Protein AF-A0A937UAC9-F1 (afdb_monomer_lite)

Structure (mmCIF, N/CA/C/O backbone):
data_AF-A0A937UAC9-F1
#
_entry.id   AF-A0A937UAC9-F1
#
loop_
_atom_site.group_PDB
_atom_site.id
_atom_site.type_symbol
_atom_site.label_atom_id
_atom_site.label_alt_id
_atom_site.label_comp_id
_atom_site.label_asym_id
_atom_site.label_entity_id
_atom_site.label_seq_id
_atom_site.pdbx_PDB_ins_code
_atom_site.Cartn_x
_atom_site.Cartn_y
_atom_site.Cartn_z
_atom_site.occupancy
_atom_site.B_iso_or_equiv
_atom_site.auth_seq_id
_atom_site.auth_comp_id
_atom_site.auth_asym_id
_atom_site.auth_atom_id
_atom_site.pdbx_PDB_model_num
ATOM 1 N N . MET A 1 1 ? 13.732 -0.343 5.509 1.00 49.06 1 MET A N 1
ATOM 2 C CA . MET A 1 1 ? 12.668 -0.636 6.504 1.00 49.06 1 MET A CA 1
ATOM 3 C C . MET A 1 1 ? 11.773 -1.645 5.834 1.00 49.06 1 MET A C 1
ATOM 5 O O . MET A 1 1 ? 11.417 -1.431 4.684 1.00 49.06 1 MET A O 1
ATOM 9 N N . ALA A 1 2 ? 11.529 -2.783 6.476 1.00 55.91 2 ALA A N 1
ATOM 10 C CA . ALA A 1 2 ? 10.697 -3.825 5.887 1.00 55.91 2 ALA A CA 1
ATOM 11 C C . ALA A 1 2 ? 9.237 -3.339 5.777 1.00 55.91 2 ALA A C 1
ATOM 13 O O . ALA A 1 2 ? 8.843 -2.480 6.572 1.00 55.91 2 ALA A O 1
ATOM 14 N N . PRO A 1 3 ? 8.442 -3.869 4.831 1.00 67.25 3 PRO A N 1
ATOM 15 C CA . PRO A 1 3 ? 6.990 -3.685 4.859 1.00 67.25 3 PRO A CA 1
ATOM 16 C C . PRO A 1 3 ? 6.426 -4.069 6.235 1.00 67.25 3 PRO A C 1
ATOM 18 O O . PRO A 1 3 ? 6.957 -4.951 6.920 1.00 67.25 3 PRO A O 1
ATOM 21 N N . TYR A 1 4 ? 5.328 -3.439 6.635 1.00 69.94 4 TYR A N 1
ATOM 22 C CA . TYR A 1 4 ? 4.645 -3.814 7.869 1.00 69.94 4 TYR A CA 1
ATOM 23 C C . TYR A 1 4 ? 3.918 -5.145 7.691 1.00 69.94 4 TYR A C 1
ATOM 25 O O . TYR A 1 4 ? 3.409 -5.427 6.609 1.00 69.94 4 TYR A O 1
ATOM 33 N N . ILE A 1 5 ? 3.859 -5.944 8.758 1.00 67.31 5 ILE A N 1
ATOM 34 C CA . ILE A 1 5 ? 3.077 -7.181 8.802 1.00 67.31 5 ILE A CA 1
ATOM 35 C C . ILE A 1 5 ? 1.830 -6.931 9.643 1.00 67.31 5 ILE A C 1
ATOM 37 O O . ILE A 1 5 ? 1.930 -6.624 10.831 1.00 67.31 5 ILE A O 1
ATOM 41 N N . VAL A 1 6 ? 0.661 -7.079 9.028 1.00 64.75 6 VAL A N 1
ATOM 42 C CA . VAL A 1 6 ? -0.642 -6.973 9.700 1.00 64.75 6 VAL A CA 1
ATOM 43 C C . VAL A 1 6 ? -1.183 -8.373 9.936 1.00 64.75 6 VAL A C 1
ATOM 45 O O . VAL A 1 6 ? -1.125 -9.209 9.040 1.00 64.75 6 VAL A O 1
ATOM 48 N N . THR A 1 7 ? -1.703 -8.629 11.136 1.00 64.69 7 THR A N 1
ATOM 49 C CA . THR A 1 7 ? -2.344 -9.902 11.484 1.00 64.69 7 THR A CA 1
ATOM 50 C C . THR A 1 7 ? -3.836 -9.674 11.701 1.00 64.69 7 THR A C 1
ATOM 52 O O . THR A 1 7 ? -4.200 -9.036 12.691 1.00 64.69 7 THR A O 1
ATOM 55 N N . PRO A 1 8 ? -4.697 -10.163 10.795 1.00 61.72 8 PRO A N 1
ATOM 56 C CA . PRO A 1 8 ? -6.117 -10.310 11.050 1.00 61.72 8 PRO A CA 1
ATOM 57 C C . PRO A 1 8 ? -6.426 -11.012 12.372 1.00 61.72 8 PRO A C 1
ATOM 59 O O . PRO A 1 8 ? -5.875 -12.075 12.647 1.00 61.72 8 PRO A O 1
ATOM 62 N N . ASP A 1 9 ? -7.319 -10.440 13.181 1.00 64.56 9 ASP A N 1
ATOM 63 C CA . ASP A 1 9 ? -7.831 -11.133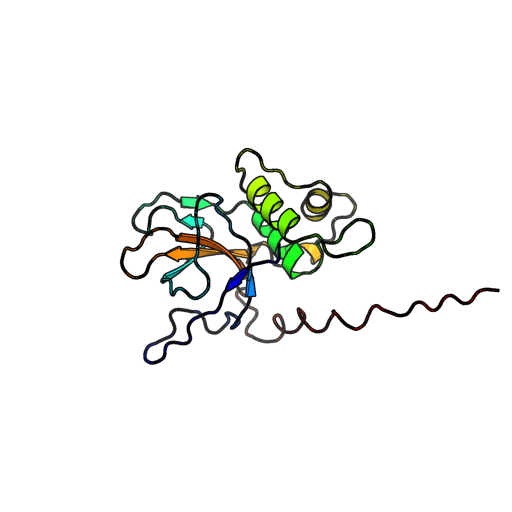 14.362 1.00 64.56 9 ASP A CA 1
ATOM 64 C C . ASP A 1 9 ? -8.793 -12.244 13.925 1.00 64.56 9 ASP A C 1
ATOM 66 O O . ASP A 1 9 ? -9.792 -11.989 13.250 1.00 64.56 9 ASP A O 1
ATOM 70 N N . THR A 1 10 ? -8.510 -13.480 14.326 1.00 56.44 10 THR A N 1
ATOM 71 C CA . THR A 1 10 ? -9.493 -14.563 14.295 1.00 56.44 10 THR A CA 1
ATOM 72 C C . THR A 1 10 ? -10.304 -14.454 15.578 1.00 56.44 10 THR A C 1
ATOM 74 O O . THR A 1 10 ? -9.818 -14.815 16.648 1.00 56.44 10 THR A O 1
ATOM 77 N N . VAL A 1 11 ? -11.513 -13.906 15.496 1.00 53.72 11 VAL A N 1
ATOM 78 C CA . VAL A 1 11 ? -12.364 -13.646 16.669 1.00 53.72 11 VAL A CA 1
ATOM 79 C C . VAL A 1 11 ? -12.507 -14.895 17.546 1.00 53.72 11 VAL A C 1
ATOM 81 O O . VAL A 1 11 ? -12.990 -15.928 17.091 1.00 53.72 11 VAL A O 1
ATOM 84 N N . GLU A 1 12 ? -12.163 -14.784 18.833 1.00 54.88 12 GLU A N 1
ATOM 85 C CA . GLU A 1 12 ? -12.351 -15.869 19.811 1.00 54.88 12 GLU A CA 1
ATOM 86 C C . GLU A 1 12 ? -13.840 -16.135 20.141 1.00 54.88 12 GLU A C 1
ATOM 88 O O . GLU A 1 12 ? -14.153 -17.146 20.767 1.00 54.88 12 GLU A O 1
ATOM 93 N N . SER A 1 13 ? -14.781 -15.254 19.750 1.00 51.31 13 SER A N 1
ATOM 94 C CA . SER A 1 13 ? -16.218 -15.420 20.068 1.00 51.31 13 SER A CA 1
ATOM 95 C C . SER A 1 13 ? -17.223 -14.622 19.200 1.00 51.31 13 SER A C 1
ATOM 97 O O . SER A 1 13 ? -18.281 -14.225 19.687 1.00 51.31 13 SER A O 1
ATOM 99 N N . GLY A 1 14 ? -16.960 -14.410 17.905 1.00 56.22 14 GLY A N 1
ATOM 100 C CA . GLY A 1 14 ? -17.894 -13.729 16.986 1.00 56.22 14 GLY A CA 1
ATOM 101 C C . GLY A 1 14 ? -17.636 -14.043 15.505 1.00 56.22 14 GLY A C 1
ATOM 102 O O . GLY A 1 14 ? -16.638 -14.696 15.202 1.00 56.22 14 GLY A O 1
ATOM 103 N N . PRO A 1 15 ? -18.520 -13.630 14.573 1.00 55.19 15 PRO A N 1
ATOM 104 C CA . PRO A 1 15 ? -18.224 -13.703 13.142 1.00 55.19 15 PRO A CA 1
ATOM 105 C C . PRO A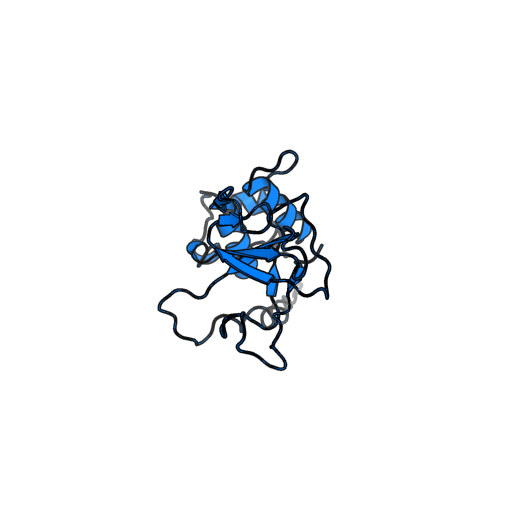 1 15 ? -17.031 -12.797 12.812 1.00 55.19 15 PRO A C 1
ATOM 107 O O . PRO A 1 15 ? -16.957 -11.677 13.309 1.00 55.19 15 PRO A O 1
ATOM 110 N N . SER A 1 16 ? -16.086 -13.299 12.012 1.00 59.16 16 SER A N 1
ATOM 111 C CA . SER A 1 16 ? -14.905 -12.540 11.587 1.00 59.16 16 SER A CA 1
ATOM 112 C C . SER A 1 16 ? -15.315 -11.297 10.804 1.00 59.16 16 SER A C 1
ATOM 114 O O . SER A 1 16 ? -15.945 -11.412 9.756 1.00 59.16 16 SER A O 1
ATOM 116 N N . ASP A 1 17 ? -14.910 -10.118 11.285 1.00 61.56 17 ASP A N 1
ATOM 117 C CA . ASP A 1 17 ? -15.014 -8.856 10.532 1.00 61.56 17 ASP A CA 1
ATOM 118 C C . ASP A 1 17 ? -13.995 -8.794 9.380 1.00 61.56 17 ASP A C 1
ATOM 120 O O . ASP A 1 17 ? -13.983 -7.857 8.580 1.00 61.56 17 ASP A O 1
ATOM 124 N N . ILE A 1 18 ? -13.123 -9.800 9.293 1.00 66.62 18 ILE A N 1
ATOM 125 C CA . ILE A 1 18 ? -12.088 -9.911 8.280 1.00 66.62 18 ILE A CA 1
ATOM 126 C C . ILE A 1 18 ? -12.498 -10.983 7.273 1.00 66.62 18 ILE A C 1
ATOM 128 O O . ILE A 1 18 ? -12.831 -12.096 7.691 1.00 66.62 18 ILE A O 1
ATOM 132 N N . PRO A 1 19 ? -12.472 -10.683 5.961 1.00 73.88 19 PRO A N 1
ATOM 133 C CA . PRO A 1 19 ? -12.865 -11.654 4.953 1.00 73.88 19 PRO A CA 1
ATOM 134 C C . PRO A 1 19 ? -12.001 -12.918 4.984 1.00 73.88 19 PRO A C 1
ATOM 136 O O . PRO A 1 19 ? -10.781 -12.827 5.093 1.00 73.88 19 PRO A O 1
ATOM 139 N N . ASP A 1 20 ? -12.619 -14.081 4.762 1.00 76.12 20 ASP A N 1
ATOM 140 C CA . ASP A 1 20 ? -11.951 -15.397 4.777 1.00 76.12 20 ASP A CA 1
ATOM 141 C C . ASP A 1 20 ? -10.779 -15.525 3.786 1.00 76.12 20 ASP A C 1
ATOM 143 O O . ASP A 1 20 ? -9.930 -16.405 3.917 1.00 76.12 20 ASP A O 1
ATOM 147 N N . TRP A 1 21 ? -10.730 -14.668 2.764 1.00 78.88 21 TRP A N 1
ATOM 148 C CA . TRP A 1 21 ? -9.647 -14.645 1.782 1.00 78.88 21 TRP A CA 1
ATOM 149 C C . TRP A 1 21 ? -8.395 -13.914 2.273 1.00 78.88 21 TRP A C 1
ATOM 151 O O . TRP A 1 21 ? -7.337 -14.047 1.652 1.00 78.88 21 TRP A O 1
ATOM 161 N N . MET A 1 22 ? -8.502 -13.108 3.332 1.00 80.69 22 MET A N 1
ATOM 162 C CA . MET A 1 22 ? -7.389 -12.300 3.807 1.00 80.69 22 MET A CA 1
ATOM 163 C C . MET A 1 22 ? -6.349 -13.214 4.462 1.00 80.69 22 MET A C 1
ATOM 165 O O . MET A 1 22 ? -6.689 -14.012 5.338 1.00 80.69 22 MET A O 1
ATOM 169 N N . PRO A 1 23 ? -5.073 -13.134 4.056 1.00 78.81 23 PRO A N 1
ATOM 170 C CA . PRO A 1 23 ? -4.045 -13.964 4.659 1.00 78.81 23 PRO A CA 1
ATOM 171 C C . PRO A 1 23 ? -3.852 -13.600 6.133 1.00 78.81 23 PRO A C 1
ATOM 173 O O . PRO A 1 23 ? -3.977 -12.440 6.521 1.00 78.81 23 PRO A O 1
ATOM 176 N N . ALA A 1 24 ? -3.445 -14.583 6.940 1.00 76.12 24 ALA A N 1
ATOM 177 C CA . ALA A 1 24 ? -3.131 -14.374 8.355 1.00 76.12 24 ALA A CA 1
ATOM 178 C C . ALA A 1 24 ? -2.025 -13.328 8.577 1.00 76.12 24 ALA A C 1
ATOM 180 O O . ALA A 1 24 ? -1.944 -12.741 9.649 1.00 76.12 24 ALA A O 1
ATOM 181 N N . GLN A 1 25 ? -1.163 -13.116 7.579 1.00 81.06 25 GLN A N 1
ATOM 182 C CA . GLN A 1 25 ? -0.143 -12.075 7.554 1.00 81.06 25 GLN A CA 1
ATOM 183 C C . GLN A 1 25 ? 0.066 -11.586 6.122 1.00 81.06 25 GLN A C 1
ATOM 185 O O . GLN A 1 25 ? 0.084 -12.390 5.191 1.00 81.06 25 GLN A O 1
ATOM 190 N N . PHE A 1 26 ? 0.272 -10.284 5.945 1.00 85.25 26 PHE A N 1
ATOM 191 C CA . PHE A 1 26 ? 0.657 -9.706 4.658 1.00 85.25 26 PHE A CA 1
ATOM 192 C C . PHE A 1 26 ? 1.555 -8.488 4.842 1.00 85.25 26 PHE A C 1
ATOM 194 O O . PHE A 1 26 ? 1.478 -7.787 5.850 1.00 85.25 26 PHE A O 1
ATOM 201 N N . SER A 1 27 ? 2.397 -8.257 3.837 1.00 89.31 27 SER A N 1
ATOM 202 C CA . SER A 1 27 ? 3.273 -7.097 3.730 1.00 89.31 27 SER A CA 1
ATOM 203 C C . SER A 1 27 ? 2.502 -5.885 3.217 1.00 89.31 27 SER A C 1
ATOM 205 O O . SER A 1 27 ? 1.818 -5.966 2.196 1.00 89.31 27 SER A O 1
ATOM 207 N N . THR A 1 28 ? 2.628 -4.752 3.900 1.00 93.69 28 THR A N 1
ATOM 208 C CA . THR A 1 28 ? 1.939 -3.511 3.535 1.00 93.69 28 THR A CA 1
ATOM 209 C C . THR A 1 28 ? 2.811 -2.269 3.723 1.00 93.69 28 THR A C 1
ATOM 211 O O . THR A 1 28 ? 3.866 -2.311 4.363 1.00 93.69 28 THR A O 1
ATOM 214 N N . PHE A 1 29 ? 2.341 -1.155 3.169 1.00 95.00 29 PHE A N 1
ATOM 215 C CA . PHE A 1 29 ? 2.902 0.180 3.322 1.00 95.00 29 PHE A CA 1
ATOM 216 C C . PHE A 1 29 ? 1.826 1.133 3.823 1.00 95.00 29 PHE A C 1
ATOM 218 O O . PHE A 1 29 ? 0.649 1.000 3.477 1.00 95.00 29 PHE A O 1
ATOM 225 N N . CYS A 1 30 ? 2.250 2.106 4.621 1.00 94.94 30 CYS A N 1
ATOM 226 C CA . CYS A 1 30 ? 1.388 3.185 5.072 1.00 94.94 30 CYS A CA 1
ATOM 227 C C . CYS A 1 30 ? 1.055 4.106 3.901 1.00 94.94 30 CYS A C 1
ATOM 229 O O . CYS A 1 30 ? 1.951 4.511 3.158 1.00 94.94 30 CYS A O 1
ATOM 231 N N . VAL A 1 31 ? -0.209 4.478 3.763 1.00 94.81 31 VAL A N 1
ATOM 232 C CA . VAL A 1 31 ? -0.631 5.463 2.766 1.00 94.81 31 VAL A CA 1
ATOM 233 C C . VAL A 1 31 ? -0.440 6.872 3.312 1.00 94.81 31 VAL A C 1
ATOM 235 O O . VAL A 1 31 ? 0.034 7.740 2.587 1.00 94.81 31 VAL A O 1
ATOM 238 N N . GLU A 1 32 ? -0.704 7.084 4.601 1.00 92.12 32 GLU A N 1
ATOM 239 C CA . GLU A 1 32 ? -0.626 8.396 5.237 1.00 92.12 32 GLU A CA 1
ATOM 240 C C . GLU A 1 32 ? 0.665 8.556 6.047 1.00 92.12 32 GLU A C 1
ATOM 242 O O . GLU A 1 32 ? 1.147 7.625 6.698 1.00 92.12 32 GLU A O 1
ATOM 247 N N . ILE A 1 33 ? 1.236 9.762 6.020 1.00 89.75 33 ILE A N 1
ATOM 248 C CA . ILE A 1 33 ? 2.523 10.059 6.665 1.00 89.75 33 ILE A CA 1
ATOM 249 C C . ILE A 1 33 ? 2.406 10.423 8.151 1.00 89.75 33 ILE A C 1
ATOM 251 O O . ILE A 1 33 ? 3.290 10.098 8.938 1.00 89.75 33 ILE A O 1
ATOM 255 N N . THR A 1 34 ? 1.349 11.136 8.542 1.00 88.81 34 THR A N 1
ATOM 256 C CA . THR A 1 34 ? 1.176 11.637 9.919 1.00 88.81 34 THR A CA 1
ATOM 257 C C . THR A 1 34 ? 0.420 10.671 10.819 1.00 88.81 34 THR A C 1
ATOM 259 O O . THR A 1 34 ? 0.383 10.864 12.034 1.00 88.81 34 THR A O 1
ATOM 262 N N . GLN A 1 35 ? -0.191 9.655 10.222 1.00 89.06 35 GLN A N 1
ATOM 263 C CA . GLN A 1 35 ? -0.963 8.643 10.913 1.00 89.06 35 GLN A CA 1
ATOM 264 C C . GLN A 1 35 ? -0.057 7.497 11.361 1.00 89.06 35 GLN A C 1
ATOM 266 O O . GLN A 1 35 ? 0.949 7.177 10.725 1.00 89.06 35 GLN A O 1
ATOM 271 N N . HIS A 1 36 ? -0.371 6.906 12.506 1.00 87.56 36 HIS A N 1
ATOM 272 C CA . HIS A 1 36 ? 0.454 5.882 13.128 1.00 87.56 36 HIS A CA 1
ATOM 273 C C . HIS A 1 36 ? -0.410 4.734 13.641 1.00 87.56 36 HIS A C 1
ATOM 275 O O . HIS A 1 36 ? -1.400 4.923 14.353 1.00 87.56 36 HIS A O 1
ATOM 281 N N . PHE A 1 37 ? 0.038 3.518 13.341 1.00 88.00 37 PHE A N 1
ATOM 282 C CA . PHE A 1 37 ? -0.466 2.312 13.976 1.00 88.00 37 PHE A CA 1
ATOM 283 C C . PHE A 1 37 ? 0.598 1.751 14.921 1.00 88.00 37 PHE A C 1
ATOM 285 O O . PHE A 1 37 ? 1.799 1.915 14.705 1.00 88.00 37 PHE A O 1
ATOM 292 N N . ASN A 1 38 ? 0.143 1.063 15.959 1.00 87.62 38 ASN A N 1
ATOM 293 C CA . ASN A 1 38 ? 0.985 0.398 16.936 1.00 87.62 38 ASN A CA 1
ATOM 294 C C . ASN A 1 38 ? 0.869 -1.115 16.720 1.00 87.62 38 ASN A C 1
ATOM 296 O O . ASN A 1 38 ? -0.202 -1.680 16.969 1.00 87.62 38 ASN A O 1
ATOM 300 N N . PRO A 1 39 ? 1.940 -1.796 16.272 1.00 82.56 39 PRO A N 1
ATOM 301 C CA . PRO A 1 39 ? 1.939 -3.247 16.126 1.00 82.56 39 PRO A CA 1
ATOM 302 C C . PRO A 1 39 ? 1.455 -3.961 17.398 1.00 82.56 39 PRO A C 1
ATOM 304 O O . PRO A 1 39 ? 1.809 -3.574 18.510 1.00 82.56 39 PRO A O 1
ATOM 307 N N . GLY A 1 40 ? 0.633 -5.000 17.232 1.00 81.38 40 GLY A N 1
ATOM 308 C CA . GLY A 1 40 ? 0.030 -5.749 18.344 1.00 81.38 40 GLY A CA 1
ATOM 309 C C . GLY A 1 40 ? -1.216 -5.105 18.968 1.00 81.38 40 GLY A C 1
ATOM 310 O O . GLY A 1 40 ? -1.828 -5.708 19.847 1.00 81.38 40 GLY A O 1
ATOM 311 N N . THR A 1 41 ? -1.624 -3.917 18.514 1.00 85.88 41 THR A N 1
ATOM 312 C CA . THR A 1 41 ? -2.886 -3.280 18.927 1.00 85.88 41 THR A CA 1
ATOM 313 C C . THR A 1 41 ? -4.030 -3.739 18.022 1.00 85.88 41 THR A C 1
ATOM 315 O O . THR A 1 41 ? -3.838 -3.912 16.819 1.00 85.88 41 THR A O 1
ATOM 318 N N . LYS A 1 42 ? -5.224 -3.941 18.593 1.00 85.56 42 LYS A N 1
ATOM 319 C CA . LYS A 1 42 ? -6.432 -4.291 17.832 1.00 85.56 42 LYS A CA 1
ATOM 320 C C . LYS A 1 42 ? -7.114 -3.031 17.293 1.00 85.56 42 LYS A C 1
ATOM 322 O O . LYS A 1 42 ? -7.266 -2.053 18.024 1.00 85.56 42 LYS A O 1
ATOM 327 N N . TYR A 1 43 ? -7.575 -3.098 16.048 1.00 86.12 43 TYR A N 1
ATOM 328 C CA . TYR A 1 43 ? -8.230 -2.002 15.334 1.00 86.12 43 TYR A CA 1
ATOM 329 C C . TYR A 1 43 ? -9.552 -2.468 14.728 1.00 86.12 43 TYR A C 1
ATOM 331 O O . TYR A 1 43 ? -9.724 -3.650 14.432 1.00 86.12 43 TYR A O 1
ATOM 339 N N . LYS A 1 44 ? -10.471 -1.528 14.508 1.00 85.19 44 LYS A N 1
ATOM 340 C CA . LYS A 1 44 ? -11.541 -1.689 13.516 1.00 85.19 44 LYS A CA 1
ATOM 341 C C . LYS A 1 44 ? -10.943 -1.444 12.136 1.00 85.19 44 LYS A C 1
ATOM 343 O O . LYS A 1 44 ? -10.018 -0.639 12.024 1.00 85.19 44 LYS A O 1
ATOM 348 N N . ALA A 1 45 ? -11.485 -2.082 11.102 1.00 86.50 45 ALA A N 1
ATOM 349 C CA . ALA A 1 45 ? -10.995 -1.873 9.748 1.00 86.50 45 ALA A CA 1
ATOM 350 C C . ALA A 1 45 ? -12.090 -1.926 8.678 1.00 86.50 45 ALA A C 1
ATOM 352 O O . ALA A 1 45 ? -13.086 -2.632 8.830 1.00 86.50 45 ALA A O 1
ATOM 353 N N . THR A 1 46 ? -11.890 -1.201 7.577 1.00 86.75 46 THR A N 1
ATOM 354 C CA . THR A 1 46 ? -12.612 -1.426 6.315 1.00 86.75 46 THR A CA 1
ATOM 355 C C . THR A 1 46 ? -11.649 -1.455 5.146 1.00 86.75 46 THR A C 1
ATOM 357 O O . THR A 1 46 ? -10.550 -0.907 5.205 1.00 86.75 46 THR A O 1
ATOM 360 N N . ILE A 1 47 ? -12.107 -2.058 4.051 1.00 88.94 47 ILE A N 1
ATOM 361 C CA . ILE A 1 47 ? -11.400 -2.077 2.776 1.00 88.94 47 ILE A CA 1
ATOM 362 C C . ILE A 1 47 ? -12.175 -1.217 1.776 1.00 88.94 47 ILE A C 1
ATOM 364 O O . ILE A 1 47 ? -13.356 -1.468 1.528 1.00 88.94 47 ILE A O 1
ATOM 368 N N . ASN A 1 48 ? -11.529 -0.195 1.216 1.00 89.56 48 ASN A N 1
ATOM 369 C CA . ASN A 1 48 ? -12.142 0.765 0.294 1.00 89.56 48 ASN A CA 1
ATOM 370 C C . ASN A 1 48 ? -11.172 1.182 -0.821 1.00 89.56 48 ASN A C 1
ATOM 372 O O . ASN A 1 48 ? -9.972 0.941 -0.739 1.00 89.56 48 ASN A O 1
ATOM 376 N N . ASP A 1 49 ? -11.693 1.824 -1.868 1.00 91.81 49 ASP A N 1
ATOM 377 C CA . ASP A 1 49 ? -10.864 2.517 -2.867 1.00 91.81 49 ASP A CA 1
ATOM 378 C C . ASP A 1 49 ? -10.328 3.867 -2.361 1.00 91.81 49 ASP A C 1
ATOM 380 O O . ASP A 1 49 ? -9.355 4.388 -2.904 1.00 91.81 49 ASP A O 1
ATOM 384 N N . ASP A 1 50 ? -10.934 4.395 -1.297 1.00 91.62 50 ASP A N 1
ATOM 385 C CA . ASP A 1 50 ? -10.609 5.697 -0.732 1.00 91.62 50 ASP A CA 1
ATOM 386 C C . ASP A 1 50 ? -9.935 5.571 0.639 1.00 91.62 50 ASP A C 1
ATOM 388 O O . ASP A 1 50 ? -10.294 4.726 1.471 1.00 91.62 50 ASP A O 1
ATOM 392 N N . ILE A 1 51 ? -8.985 6.472 0.865 1.00 91.38 51 ILE A N 1
ATOM 393 C CA . ILE A 1 51 ? -8.383 6.797 2.155 1.00 91.38 51 ILE A CA 1
ATOM 394 C C . ILE A 1 51 ? -9.436 7.564 2.955 1.00 91.38 51 ILE A C 1
ATOM 396 O O . ILE A 1 51 ? -9.987 8.559 2.470 1.00 91.38 51 ILE A O 1
ATOM 400 N N . ARG A 1 52 ? -9.752 7.090 4.159 1.00 87.56 52 ARG A N 1
ATOM 401 C CA . ARG A 1 52 ? -10.781 7.681 5.021 1.00 87.56 52 ARG A CA 1
ATOM 402 C C . ARG A 1 52 ? -10.148 8.399 6.195 1.00 87.56 52 ARG A C 1
ATOM 404 O O . ARG A 1 52 ? -9.618 7.754 7.090 1.00 87.56 52 ARG A O 1
ATOM 411 N N . TYR A 1 53 ? -10.334 9.711 6.237 1.00 78.88 53 TYR A N 1
ATOM 412 C CA . TYR A 1 53 ? -9.844 10.540 7.327 1.00 78.88 53 TYR A CA 1
ATOM 413 C C . TYR A 1 53 ? -10.821 10.570 8.512 1.00 78.88 53 TYR A C 1
ATOM 415 O O . TYR A 1 53 ? -12.036 10.411 8.356 1.00 78.88 53 TYR A O 1
ATOM 423 N N . LEU A 1 54 ? -10.300 10.847 9.710 1.00 62.97 54 LEU A N 1
ATOM 424 C CA . LEU A 1 54 ? -11.084 11.258 10.890 1.00 62.97 54 LEU A CA 1
ATOM 425 C C . LEU A 1 54 ? -12.208 10.284 11.310 1.00 62.97 54 LEU A C 1
ATOM 427 O O . LEU A 1 54 ? -13.332 10.694 11.605 1.00 62.97 54 LEU A O 1
ATOM 431 N N . GLY A 1 55 ? -11.911 8.988 11.393 1.00 53.94 55 GLY A N 1
ATOM 432 C CA . GLY A 1 55 ? -12.745 8.067 12.172 1.00 53.94 55 GLY A CA 1
ATOM 433 C C . GLY A 1 55 ? -14.043 7.603 11.515 1.00 53.94 55 GLY A C 1
ATOM 434 O O . GLY A 1 55 ? -14.978 7.197 12.206 1.00 53.94 55 GLY A O 1
ATOM 435 N N . GLY A 1 56 ? -14.127 7.668 10.184 1.00 51.44 56 GLY A N 1
ATOM 436 C CA . GLY A 1 56 ? -15.200 7.037 9.406 1.00 51.44 56 GLY A CA 1
ATOM 437 C C . GLY A 1 56 ? -16.581 7.698 9.506 1.00 51.44 56 GLY A C 1
ATOM 438 O O . GLY A 1 56 ? -17.529 7.181 8.916 1.00 51.44 56 GLY A O 1
ATOM 439 N N . THR A 1 57 ? -16.714 8.821 10.220 1.00 53.81 57 THR A N 1
ATOM 440 C CA . THR A 1 57 ? -17.966 9.598 10.331 1.00 53.81 57 THR A CA 1
ATOM 441 C C . THR A 1 57 ? -18.016 10.800 9.389 1.00 53.81 57 THR A C 1
ATOM 443 O O . THR A 1 57 ? -19.108 11.269 9.068 1.00 53.81 57 THR A O 1
ATOM 446 N N . ASN A 1 58 ? -16.862 11.266 8.905 1.00 54.88 58 ASN A N 1
ATOM 447 C CA . ASN A 1 58 ? -16.768 12.337 7.920 1.00 54.88 58 ASN A CA 1
ATOM 448 C C . ASN A 1 58 ? -16.727 11.775 6.493 1.00 54.88 58 ASN A C 1
ATOM 450 O O . ASN A 1 58 ? -16.179 10.707 6.234 1.00 54.88 58 ASN A O 1
ATOM 454 N N . THR A 1 59 ? -17.308 12.521 5.553 1.00 60.31 59 THR A N 1
ATOM 455 C CA . THR A 1 59 ? -17.272 12.222 4.110 1.00 60.31 59 THR A CA 1
ATOM 456 C C . THR A 1 59 ? -15.939 12.582 3.455 1.00 60.31 59 THR A C 1
ATOM 458 O O . THR A 1 59 ? -15.765 12.334 2.262 1.00 60.31 59 THR A O 1
ATOM 461 N N . ASP A 1 60 ? -15.019 13.182 4.216 1.00 72.25 60 ASP A N 1
ATOM 462 C CA . ASP A 1 60 ? -13.697 13.567 3.738 1.00 72.25 60 ASP A CA 1
ATOM 463 C C . ASP A 1 60 ? -12.898 12.306 3.424 1.00 72.25 60 ASP A C 1
ATOM 465 O O . ASP A 1 60 ? -12.436 11.566 4.294 1.00 72.25 60 ASP A O 1
ATOM 469 N N . THR A 1 61 ? -12.800 12.054 2.130 1.00 82.25 61 THR A N 1
ATOM 470 C CA . THR A 1 61 ? -12.151 10.894 1.550 1.00 82.25 61 THR A CA 1
ATOM 471 C C . THR A 1 61 ? -11.204 11.372 0.470 1.00 82.2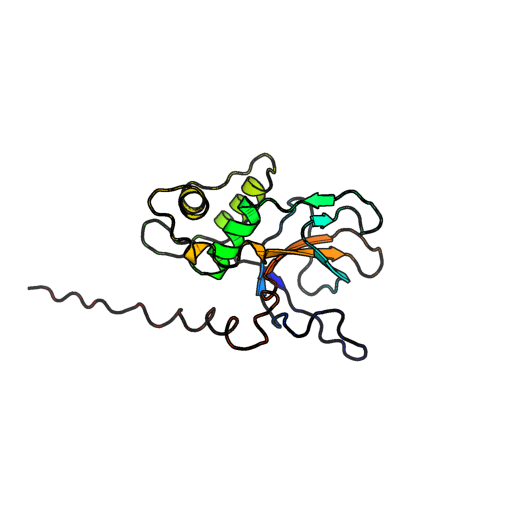5 61 THR A C 1
ATOM 473 O O . THR A 1 61 ? -11.476 12.351 -0.229 1.00 82.25 61 THR A O 1
ATOM 476 N N . GLU A 1 62 ? -10.077 10.689 0.340 1.00 89.88 62 GLU A N 1
ATOM 477 C CA . GLU A 1 62 ? -9.169 10.886 -0.780 1.00 89.88 62 GLU A CA 1
ATOM 478 C C . GLU A 1 62 ? -9.031 9.582 -1.545 1.00 89.88 62 GLU A C 1
ATOM 480 O O . GLU A 1 62 ? -8.706 8.541 -0.978 1.00 89.88 62 GLU A O 1
ATOM 485 N N . ALA A 1 63 ? -9.258 9.647 -2.854 1.00 93.19 63 ALA A N 1
ATOM 486 C CA . ALA A 1 63 ? -9.077 8.494 -3.715 1.00 93.19 63 ALA A CA 1
ATOM 487 C C . ALA A 1 63 ? -7.617 8.022 -3.682 1.00 93.19 63 ALA A C 1
ATOM 489 O O . ALA A 1 63 ? -6.676 8.817 -3.823 1.00 93.19 63 ALA A O 1
ATOM 490 N N . LEU A 1 64 ? -7.422 6.708 -3.556 1.00 94.88 64 LEU A N 1
ATOM 491 C CA . LEU A 1 64 ? -6.101 6.114 -3.696 1.00 94.88 64 LEU A CA 1
ATOM 492 C C . LEU A 1 64 ? -5.597 6.323 -5.129 1.00 94.88 64 LEU A C 1
ATOM 494 O O . LEU A 1 64 ? -6.244 5.916 -6.099 1.00 94.88 64 LEU A O 1
ATOM 498 N N . LYS A 1 65 ? -4.428 6.950 -5.282 1.00 95.19 65 LYS A N 1
ATOM 499 C CA . LYS A 1 65 ? -3.910 7.282 -6.615 1.00 95.19 65 LYS A CA 1
ATOM 500 C C . LYS A 1 65 ? -3.480 6.029 -7.372 1.00 95.19 65 LYS A C 1
ATOM 502 O O . LYS A 1 65 ? -2.855 5.131 -6.816 1.00 95.19 65 LYS A O 1
ATOM 507 N N . GLU A 1 66 ? -3.749 6.001 -8.676 1.00 95.81 66 GLU A N 1
ATOM 508 C CA . GLU A 1 66 ? -3.387 4.885 -9.563 1.00 95.81 66 GLU A CA 1
ATOM 509 C C . GLU A 1 66 ? -1.899 4.514 -9.472 1.00 95.81 66 GLU A C 1
ATOM 511 O O . GLU A 1 66 ? -1.553 3.336 -9.416 1.00 95.81 66 GLU A O 1
ATOM 516 N N . SER A 1 67 ? -1.013 5.508 -9.396 1.00 95.75 67 SER A N 1
ATOM 517 C CA . SER A 1 67 ? 0.425 5.295 -9.214 1.00 95.75 67 SER A CA 1
ATOM 518 C C . SER A 1 67 ? 0.740 4.508 -7.940 1.00 95.75 67 SER A C 1
ATOM 520 O O . SER A 1 67 ? 1.564 3.601 -7.981 1.00 95.75 67 SER A O 1
ATOM 522 N N . VAL A 1 68 ? 0.050 4.779 -6.828 1.00 96.88 68 VAL A N 1
ATOM 523 C CA . VAL A 1 68 ? 0.215 4.024 -5.574 1.00 96.88 68 VAL A CA 1
ATOM 524 C C . VAL A 1 68 ? -0.228 2.574 -5.750 1.00 96.88 68 VAL A C 1
ATOM 526 O O . VAL A 1 68 ? 0.484 1.655 -5.340 1.00 96.88 68 VAL A O 1
ATOM 529 N N . LYS A 1 69 ? -1.368 2.361 -6.416 1.00 96.75 69 LYS A N 1
ATOM 530 C CA . LYS A 1 69 ? -1.891 1.020 -6.714 1.00 96.75 69 LYS A CA 1
ATOM 531 C C . LYS A 1 69 ? -0.886 0.198 -7.526 1.00 96.75 69 LYS A C 1
ATOM 533 O O . LYS A 1 69 ? -0.608 -0.950 -7.187 1.00 96.75 69 LYS A O 1
ATOM 538 N N . LYS A 1 70 ? -0.288 0.808 -8.553 1.00 95.88 70 LYS A N 1
ATOM 539 C CA . LYS A 1 70 ? 0.739 0.182 -9.401 1.00 95.88 70 LYS A CA 1
ATOM 540 C C . LYS A 1 70 ? 2.015 -0.161 -8.636 1.00 95.88 70 LYS A C 1
ATOM 542 O O . LYS A 1 70 ? 2.517 -1.266 -8.797 1.00 95.88 70 LYS A O 1
ATOM 547 N N . ILE A 1 71 ? 2.502 0.736 -7.772 1.00 96.06 71 ILE A N 1
ATOM 548 C CA . ILE A 1 71 ? 3.689 0.476 -6.933 1.00 96.06 71 ILE A CA 1
ATOM 549 C C . ILE A 1 71 ? 3.470 -0.761 -6.068 1.00 96.06 71 ILE A C 1
ATOM 551 O O . ILE A 1 71 ? 4.335 -1.629 -5.994 1.00 96.06 71 ILE A O 1
ATOM 555 N N . TYR A 1 72 ? 2.313 -0.852 -5.414 1.00 96.19 72 TYR A N 1
ATOM 556 C CA . TYR A 1 72 ? 2.036 -1.970 -4.522 1.00 96.19 72 TYR A CA 1
ATOM 557 C C . TYR A 1 72 ? 1.819 -3.288 -5.269 1.00 96.19 72 TYR A C 1
ATOM 559 O O . TYR A 1 72 ? 2.294 -4.322 -4.809 1.00 96.19 72 TYR A O 1
ATOM 567 N N . ALA A 1 73 ? 1.178 -3.261 -6.441 1.00 95.19 73 ALA A N 1
ATOM 568 C CA . ALA A 1 73 ? 1.088 -4.439 -7.301 1.00 95.19 73 ALA A CA 1
ATOM 569 C C . ALA A 1 73 ? 2.478 -4.919 -7.749 1.00 95.19 73 ALA A C 1
ATOM 571 O O . ALA A 1 73 ? 2.806 -6.084 -7.543 1.00 95.19 73 ALA A O 1
ATOM 572 N N . ALA A 1 74 ? 3.332 -4.011 -8.235 1.00 94.38 74 ALA A N 1
ATOM 573 C CA . ALA A 1 74 ? 4.718 -4.325 -8.592 1.00 94.38 74 ALA A CA 1
ATOM 574 C C . ALA A 1 74 ? 5.517 -4.900 -7.424 1.00 94.38 74 ALA A C 1
ATOM 576 O O . ALA A 1 74 ? 6.288 -5.845 -7.594 1.00 94.38 74 ALA A O 1
ATOM 577 N N . TYR A 1 75 ? 5.304 -4.367 -6.223 1.00 94.56 75 TYR A N 1
ATOM 578 C CA . TYR A 1 75 ? 5.911 -4.900 -5.014 1.00 94.56 75 TYR A CA 1
ATOM 579 C C . TYR A 1 75 ? 5.480 -6.352 -4.750 1.00 94.56 75 TYR A C 1
ATOM 581 O O . TYR A 1 75 ? 6.329 -7.217 -4.545 1.00 94.56 75 TYR A O 1
ATOM 589 N N . LEU A 1 76 ? 4.174 -6.638 -4.786 1.00 92.50 76 LEU A N 1
ATOM 590 C CA . LEU A 1 76 ? 3.642 -7.983 -4.540 1.00 92.50 76 LEU A CA 1
ATOM 591 C C . LEU A 1 76 ? 4.038 -8.992 -5.627 1.00 92.50 76 LEU A C 1
ATOM 593 O O . LEU A 1 76 ? 4.230 -10.169 -5.321 1.00 92.50 76 LEU A O 1
ATOM 597 N N . ASN A 1 77 ? 4.208 -8.529 -6.864 1.00 91.50 77 ASN A N 1
ATOM 598 C CA . ASN A 1 77 ? 4.651 -9.346 -7.993 1.00 91.50 77 ASN A CA 1
ATOM 599 C C . ASN A 1 77 ? 6.174 -9.583 -7.999 1.00 91.50 77 ASN A C 1
ATOM 601 O O . ASN A 1 77 ? 6.666 -10.373 -8.803 1.00 91.50 77 ASN A O 1
ATOM 605 N N . GLY A 1 78 ? 6.930 -8.938 -7.099 1.00 91.19 78 GLY A N 1
ATOM 606 C CA . GLY A 1 78 ? 8.392 -9.037 -7.048 1.00 91.19 78 GLY A CA 1
ATOM 607 C C . GLY A 1 78 ? 9.096 -8.323 -8.205 1.00 91.19 78 GLY A C 1
ATOM 608 O O . GLY A 1 78 ? 10.232 -8.660 -8.526 1.00 91.19 78 GLY A O 1
ATOM 609 N N . ALA A 1 79 ? 8.425 -7.359 -8.839 1.00 91.62 79 ALA A N 1
ATOM 610 C CA . ALA A 1 79 ? 8.952 -6.596 -9.969 1.00 91.62 79 ALA A CA 1
ATOM 611 C C . ALA A 1 79 ? 9.836 -5.414 -9.534 1.00 91.62 79 ALA A C 1
ATOM 613 O O . ALA A 1 79 ? 10.616 -4.895 -10.327 1.00 91.62 79 ALA A O 1
ATOM 614 N N . LEU A 1 80 ? 9.736 -4.982 -8.270 1.00 91.56 80 LEU A N 1
ATOM 615 C CA . LEU A 1 80 ? 10.547 -3.891 -7.721 1.00 91.56 80 LEU A CA 1
ATOM 616 C C . LEU A 1 80 ? 11.979 -4.352 -7.416 1.00 91.56 80 LEU A C 1
ATOM 618 O O . LEU A 1 80 ? 12.325 -4.607 -6.261 1.00 91.56 80 LEU A O 1
ATOM 622 N N . VAL A 1 81 ? 12.804 -4.413 -8.460 1.00 88.75 81 VAL A N 1
ATOM 623 C CA . VAL A 1 81 ? 14.238 -4.719 -8.384 1.00 88.75 81 VAL A CA 1
ATOM 624 C C . VAL A 1 81 ? 15.088 -3.540 -8.856 1.00 88.75 81 VAL A C 1
ATOM 626 O O . VAL A 1 81 ? 14.645 -2.707 -9.647 1.00 88.75 81 VAL A O 1
ATOM 629 N N . ASP A 1 82 ? 16.313 -3.443 -8.354 1.00 84.06 82 ASP A N 1
ATOM 630 C CA . ASP A 1 82 ? 17.282 -2.440 -8.774 1.00 84.06 82 ASP A CA 1
ATOM 631 C C . ASP A 1 82 ? 17.970 -2.812 -10.106 1.00 84.06 82 ASP A C 1
ATOM 633 O O . ASP A 1 82 ? 17.726 -3.860 -10.708 1.00 84.06 82 ASP A O 1
ATOM 637 N N . GLY A 1 83 ? 18.875 -1.948 -10.578 1.00 78.38 83 GLY A N 1
ATOM 638 C CA . GLY A 1 83 ? 19.587 -2.143 -11.847 1.00 78.38 83 GLY A CA 1
ATOM 639 C C . GLY A 1 83 ? 20.510 -3.370 -11.907 1.00 78.38 83 GLY A C 1
ATOM 640 O O . GLY A 1 83 ? 21.032 -3.671 -12.983 1.00 78.38 83 GLY A O 1
ATOM 641 N N . VAL A 1 84 ? 20.734 -4.073 -10.792 1.00 83.50 84 VAL A N 1
ATOM 642 C CA . VAL A 1 84 ? 21.483 -5.341 -10.743 1.00 83.50 84 VAL A CA 1
ATOM 643 C C . VAL A 1 84 ? 20.590 -6.549 -10.431 1.00 83.50 84 VAL A C 1
ATOM 645 O O . VAL A 1 84 ? 21.068 -7.685 -10.492 1.00 83.50 84 VAL A O 1
ATOM 648 N N . GLY A 1 85 ? 19.293 -6.323 -10.206 1.00 83.94 85 GLY A N 1
ATOM 649 C CA . GLY A 1 85 ? 18.281 -7.349 -9.972 1.00 83.94 85 GLY A CA 1
ATOM 650 C C . GLY A 1 85 ? 18.072 -7.713 -8.501 1.00 83.94 85 GLY A C 1
ATOM 651 O O . GLY A 1 85 ? 17.470 -8.757 -8.242 1.00 83.94 85 GLY A O 1
ATOM 652 N N . ASP A 1 86 ? 18.572 -6.904 -7.565 1.00 88.12 86 ASP A N 1
ATOM 653 C CA . ASP A 1 86 ? 18.303 -7.057 -6.133 1.00 88.12 86 ASP A CA 1
ATOM 654 C C . ASP A 1 86 ? 16.995 -6.343 -5.752 1.00 88.12 86 ASP A C 1
ATOM 656 O O . ASP A 1 86 ? 16.628 -5.336 -6.353 1.00 88.12 86 ASP A O 1
ATOM 660 N N . ASP A 1 87 ? 16.280 -6.848 -4.744 1.00 88.88 87 ASP A N 1
ATOM 661 C CA . ASP A 1 87 ? 15.017 -6.248 -4.295 1.00 88.88 87 ASP A CA 1
ATOM 662 C C . ASP A 1 87 ? 15.221 -4.801 -3.811 1.00 88.88 87 ASP A C 1
ATOM 664 O O . ASP A 1 87 ? 16.115 -4.509 -3.006 1.00 88.88 87 ASP A O 1
ATOM 668 N N . ILE A 1 88 ? 14.341 -3.891 -4.237 1.00 89.56 88 ILE A N 1
ATOM 669 C CA . ILE A 1 88 ? 14.352 -2.500 -3.769 1.00 89.56 88 ILE A CA 1
ATOM 670 C C . ILE A 1 88 ? 14.039 -2.449 -2.262 1.00 89.56 88 ILE A C 1
ATOM 672 O O . ILE A 1 88 ? 13.079 -3.056 -1.783 1.00 89.56 88 ILE A O 1
ATOM 676 N N . ASP A 1 89 ? 14.813 -1.662 -1.496 1.00 90.88 89 ASP A N 1
ATOM 677 C CA . ASP A 1 89 ? 14.576 -1.464 -0.055 1.00 90.88 89 ASP A CA 1
ATOM 678 C C . ASP A 1 89 ? 13.144 -0.962 0.195 1.00 90.88 89 ASP A C 1
ATOM 680 O O . ASP A 1 89 ? 12.711 0.045 -0.369 1.00 90.88 89 ASP A O 1
ATOM 684 N N . GLY A 1 90 ? 12.420 -1.602 1.115 1.00 91.12 90 GLY A N 1
ATOM 685 C CA . GLY A 1 90 ? 11.064 -1.195 1.492 1.00 91.12 90 GLY A CA 1
ATOM 686 C C . GLY A 1 90 ? 10.939 0.265 1.962 1.00 91.12 90 GLY A C 1
ATOM 687 O O . GLY A 1 90 ? 9.872 0.853 1.823 1.00 91.12 90 GLY A O 1
ATOM 688 N N . ASN A 1 91 ? 12.016 0.910 2.428 1.00 92.00 91 ASN A N 1
ATOM 689 C CA . ASN A 1 91 ? 12.060 2.360 2.666 1.00 92.00 91 ASN A CA 1
ATOM 690 C C . ASN A 1 91 ? 11.856 3.165 1.380 1.00 92.00 91 ASN A C 1
ATOM 692 O O . ASN A 1 91 ? 11.159 4.179 1.386 1.00 92.00 91 ASN A O 1
ATOM 696 N N . ILE A 1 92 ? 12.504 2.751 0.293 1.00 93.44 92 ILE A N 1
ATOM 697 C CA . ILE A 1 92 ? 12.394 3.399 -1.016 1.00 93.44 92 ILE A CA 1
ATOM 698 C C . ILE A 1 92 ? 10.971 3.217 -1.545 1.00 93.44 92 ILE A C 1
ATOM 700 O O . ILE A 1 92 ? 10.367 4.184 -2.019 1.00 93.44 92 ILE A O 1
ATOM 704 N N . VAL A 1 93 ? 10.399 2.022 -1.366 1.00 95.38 93 VAL A N 1
ATOM 705 C CA . VAL A 1 93 ? 9.001 1.738 -1.717 1.00 95.38 93 VAL A CA 1
AT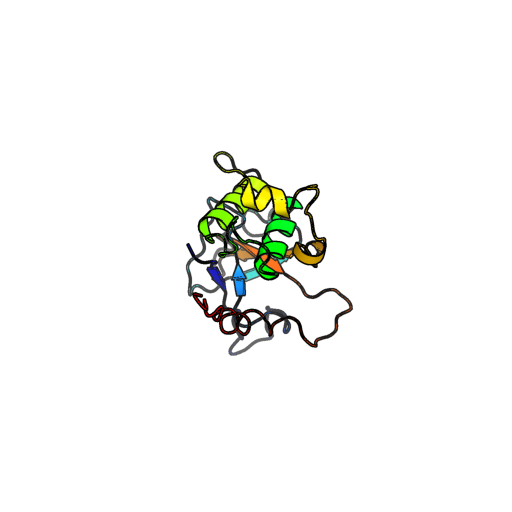OM 706 C C . VAL A 1 93 ? 8.042 2.606 -0.895 1.00 95.38 93 VAL A C 1
ATOM 708 O O . VAL A 1 93 ? 7.231 3.322 -1.476 1.00 95.38 93 VAL A O 1
ATOM 711 N N . GLN A 1 94 ? 8.182 2.649 0.435 1.00 95.31 94 GLN A N 1
ATOM 712 C CA . GLN A 1 94 ? 7.350 3.467 1.332 1.00 95.31 94 GLN A CA 1
ATOM 713 C C . GLN A 1 94 ? 7.397 4.962 0.975 1.00 95.31 94 GLN A C 1
ATOM 715 O O . GLN A 1 94 ? 6.364 5.634 0.945 1.00 95.31 94 GLN A O 1
ATOM 720 N N . ARG A 1 95 ? 8.584 5.496 0.668 1.00 94.75 95 ARG A N 1
ATOM 721 C CA . ARG A 1 95 ? 8.740 6.897 0.242 1.00 94.75 95 ARG A CA 1
ATOM 722 C C . ARG A 1 95 ? 8.125 7.153 -1.129 1.00 94.75 95 ARG A C 1
ATOM 724 O O . ARG A 1 95 ? 7.546 8.217 -1.333 1.00 94.75 95 ARG A O 1
ATOM 731 N N . SER A 1 96 ? 8.218 6.187 -2.038 1.00 95.88 96 SER A N 1
ATOM 732 C CA . SER A 1 96 ? 7.601 6.282 -3.361 1.00 95.88 96 SER A CA 1
ATOM 733 C C . SER A 1 96 ? 6.084 6.191 -3.292 1.00 95.88 96 SER A C 1
ATOM 735 O O . SER A 1 96 ? 5.426 6.905 -4.037 1.00 95.88 96 SER A O 1
ATOM 737 N N . VAL A 1 97 ? 5.520 5.410 -2.364 1.00 96.19 97 VAL A N 1
ATOM 738 C CA . VAL A 1 97 ? 4.080 5.415 -2.055 1.00 96.19 97 VAL A CA 1
ATOM 739 C C . VAL A 1 97 ? 3.635 6.813 -1.624 1.00 96.19 97 VAL A C 1
ATOM 741 O O . VAL A 1 97 ? 2.708 7.361 -2.214 1.00 96.19 97 VAL A O 1
ATOM 744 N N . TRP A 1 98 ? 4.330 7.447 -0.674 1.00 95.50 98 TRP A N 1
ATOM 745 C CA . TRP A 1 98 ? 3.986 8.810 -0.247 1.00 95.50 98 TRP A CA 1
ATOM 746 C C . TRP A 1 98 ? 4.166 9.848 -1.361 1.00 95.50 98 TRP A C 1
ATOM 748 O O . TRP A 1 98 ? 3.320 10.726 -1.531 1.00 95.50 98 TRP A O 1
ATOM 758 N N . GLY A 1 99 ? 5.229 9.729 -2.160 1.00 95.31 99 GLY A N 1
ATOM 759 C CA . GLY A 1 99 ? 5.450 10.585 -3.325 1.00 95.31 99 GLY A CA 1
ATOM 760 C C . GLY A 1 99 ? 4.370 10.412 -4.396 1.00 95.31 99 GLY A C 1
ATOM 761 O O . GLY A 1 99 ? 3.865 11.397 -4.927 1.00 95.31 99 GLY A O 1
ATOM 762 N N . ALA A 1 100 ? 3.964 9.172 -4.669 1.00 95.25 100 ALA A N 1
ATOM 763 C CA . ALA A 1 100 ? 2.893 8.833 -5.600 1.00 95.25 100 ALA A CA 1
ATOM 764 C C . ALA A 1 100 ? 1.525 9.318 -5.111 1.00 95.25 100 ALA A C 1
ATOM 766 O O . ALA A 1 100 ? 0.740 9.800 -5.928 1.00 95.25 100 ALA A O 1
ATOM 767 N N . GLN A 1 101 ? 1.267 9.253 -3.799 1.00 94.69 101 GLN A N 1
ATOM 768 C CA . GLN A 1 101 ? 0.072 9.828 -3.178 1.00 94.69 101 GLN A CA 1
ATOM 769 C C . GLN A 1 101 ? 0.122 11.367 -3.153 1.00 94.69 101 GLN A C 1
ATOM 771 O O . GLN A 1 101 ? -0.913 12.016 -3.064 1.00 94.69 101 GLN A O 1
ATOM 776 N N . GLY A 1 102 ? 1.288 11.986 -3.357 1.00 93.19 102 GLY A N 1
ATOM 777 C CA . GLY A 1 102 ? 1.454 13.435 -3.509 1.00 93.19 102 GLY A CA 1
ATOM 778 C C . GLY A 1 102 ? 1.799 14.188 -2.223 1.00 93.19 102 GLY A C 1
ATOM 779 O O . GLY A 1 102 ? 1.622 15.405 -2.177 1.00 93.19 102 GLY A O 1
ATOM 780 N N . TYR A 1 103 ? 2.300 13.503 -1.192 1.00 91.50 103 TYR A N 1
ATOM 781 C CA . TYR A 1 103 ? 2.794 14.165 0.016 1.00 91.50 103 TYR A CA 1
ATOM 782 C C . TYR A 1 103 ? 4.066 14.966 -0.278 1.00 91.50 103 TYR A C 1
ATOM 784 O O . TYR A 1 103 ? 5.017 14.475 -0.894 1.00 91.50 103 TYR A O 1
ATOM 792 N N . SER A 1 104 ? 4.099 16.215 0.189 1.00 92.19 104 SER A N 1
ATOM 793 C CA . SER A 1 104 ? 5.238 17.108 -0.016 1.00 92.19 104 SER A CA 1
ATOM 794 C C . SER A 1 104 ? 6.508 16.568 0.653 1.00 92.19 104 SER A C 1
ATOM 796 O O . SER A 1 104 ? 6.474 15.987 1.735 1.00 92.19 104 SER A O 1
ATOM 798 N N . GLY A 1 105 ? 7.652 16.744 -0.015 1.00 91.94 105 GLY A N 1
ATOM 799 C CA . GLY A 1 105 ? 8.944 16.219 0.448 1.00 91.94 105 GLY A CA 1
ATOM 800 C C . GLY A 1 105 ? 9.232 14.766 0.046 1.00 91.94 105 GLY A C 1
ATOM 801 O O . GLY A 1 105 ? 10.319 14.265 0.339 1.00 91.94 105 GLY A O 1
ATOM 802 N N . TYR A 1 106 ? 8.307 14.112 -0.663 1.00 93.62 106 TYR A N 1
ATOM 803 C CA . TYR A 1 106 ? 8.476 12.767 -1.210 1.00 93.62 106 TYR A CA 1
ATOM 804 C C . TYR A 1 106 ? 8.307 12.764 -2.726 1.00 93.62 106 TYR A C 1
ATOM 806 O O . TYR A 1 106 ? 7.655 13.628 -3.308 1.00 93.62 106 TYR A O 1
ATOM 814 N N . SER A 1 107 ? 8.916 11.777 -3.371 1.00 93.19 107 SER A N 1
ATOM 815 C CA . SER A 1 107 ? 8.833 11.567 -4.811 1.00 93.19 107 SER A CA 1
ATOM 816 C C . SER A 1 107 ? 8.909 10.077 -5.105 1.00 93.19 107 SER A C 1
ATOM 818 O O . SER A 1 107 ? 9.525 9.323 -4.351 1.00 93.19 107 SER A O 1
ATOM 820 N N . ILE A 1 108 ? 8.311 9.667 -6.220 1.00 91.31 108 ILE A N 1
ATOM 821 C CA . ILE A 1 108 ? 8.589 8.360 -6.817 1.00 91.31 108 ILE A CA 1
ATOM 822 C C . ILE A 1 108 ? 10.064 8.366 -7.234 1.00 91.31 108 ILE A C 1
ATOM 824 O O . ILE A 1 108 ? 10.518 9.339 -7.844 1.00 91.31 108 ILE A O 1
ATOM 828 N N . THR A 1 109 ? 10.832 7.343 -6.858 1.00 88.38 109 THR A N 1
ATOM 829 C CA . THR A 1 109 ? 12.229 7.240 -7.306 1.00 88.38 109 THR A CA 1
ATOM 830 C C . THR A 1 109 ? 12.305 6.800 -8.765 1.00 88.38 109 THR A C 1
ATOM 832 O O . THR A 1 109 ? 11.334 6.277 -9.307 1.00 88.38 109 THR A O 1
ATOM 835 N N . ALA A 1 110 ? 13.444 7.031 -9.422 1.00 85.81 110 ALA A N 1
ATOM 836 C CA . ALA A 1 110 ? 13.603 6.692 -10.836 1.00 85.81 110 ALA A CA 1
ATOM 837 C C . ALA A 1 110 ? 13.399 5.188 -11.085 1.00 85.81 110 ALA A C 1
ATOM 839 O O . ALA A 1 110 ? 12.671 4.816 -11.998 1.00 85.81 110 ALA A O 1
ATOM 840 N N . GLU A 1 111 ? 13.941 4.345 -10.202 1.00 83.62 111 GLU A N 1
ATOM 841 C CA . GLU A 1 111 ? 13.866 2.883 -10.297 1.00 83.62 111 GLU A CA 1
ATOM 842 C C . GLU A 1 111 ? 12.414 2.386 -10.283 1.00 83.62 111 GLU A C 1
ATOM 844 O O . GLU A 1 111 ? 12.034 1.521 -11.063 1.00 83.62 111 GLU A O 1
ATOM 849 N N . ILE A 1 112 ? 11.571 2.971 -9.429 1.00 87.19 112 ILE A N 1
ATOM 850 C CA . ILE A 1 112 ? 10.146 2.626 -9.357 1.00 87.19 112 ILE A CA 1
ATOM 851 C C . ILE A 1 112 ? 9.366 3.279 -10.505 1.00 87.19 112 ILE A C 1
ATOM 853 O O . ILE A 1 112 ? 8.431 2.683 -11.041 1.00 87.19 112 ILE A O 1
ATOM 857 N N . GLY A 1 113 ? 9.741 4.501 -10.889 1.00 86.12 113 GLY A N 1
ATOM 858 C CA . GLY A 1 113 ? 9.117 5.250 -11.977 1.00 86.12 113 GLY A CA 1
ATOM 859 C C . GLY A 1 113 ? 9.194 4.528 -13.321 1.00 86.12 113 GLY A C 1
ATOM 860 O O . GLY A 1 113 ? 8.211 4.541 -14.061 1.00 86.12 113 GLY A O 1
ATOM 861 N N . ASP A 1 114 ? 10.307 3.851 -13.601 1.00 84.94 114 ASP A N 1
ATOM 862 C CA . ASP A 1 114 ? 10.497 3.079 -14.833 1.00 84.94 114 ASP A CA 1
ATOM 863 C C . ASP A 1 114 ? 9.578 1.847 -14.915 1.00 84.94 114 ASP A C 1
ATOM 865 O O . ASP A 1 114 ? 9.176 1.460 -16.015 1.00 84.94 114 ASP A O 1
ATOM 869 N N . ILE A 1 115 ? 9.200 1.276 -13.765 1.00 82.62 115 ILE A N 1
ATOM 870 C CA . ILE A 1 115 ? 8.332 0.090 -13.659 1.00 82.62 115 ILE A CA 1
ATOM 871 C C . ILE A 1 115 ? 6.852 0.471 -13.778 1.00 82.62 115 ILE A C 1
ATOM 873 O O . ILE A 1 115 ? 6.083 -0.198 -14.459 1.00 82.62 115 ILE A O 1
ATOM 877 N N . ILE A 1 116 ? 6.417 1.545 -13.113 1.00 85.94 116 ILE A N 1
ATOM 878 C CA . ILE A 1 116 ? 4.986 1.915 -13.073 1.00 85.94 116 ILE A CA 1
ATOM 879 C C . ILE A 1 116 ? 4.584 2.930 -14.154 1.00 85.94 116 ILE A C 1
ATOM 881 O O . ILE A 1 116 ? 3.390 3.200 -14.344 1.00 85.94 116 ILE A O 1
ATOM 885 N N . GLY A 1 117 ? 5.573 3.559 -14.790 1.00 81.56 117 GLY A N 1
ATOM 886 C CA . GLY A 1 117 ? 5.406 4.583 -15.812 1.00 81.56 117 GLY A CA 1
ATOM 887 C C . GLY A 1 117 ? 5.307 4.010 -17.230 1.00 81.56 117 GLY A C 1
ATOM 888 O O . GLY A 1 117 ? 5.520 2.821 -17.452 1.00 81.56 117 GLY A O 1
ATOM 889 N N . PRO A 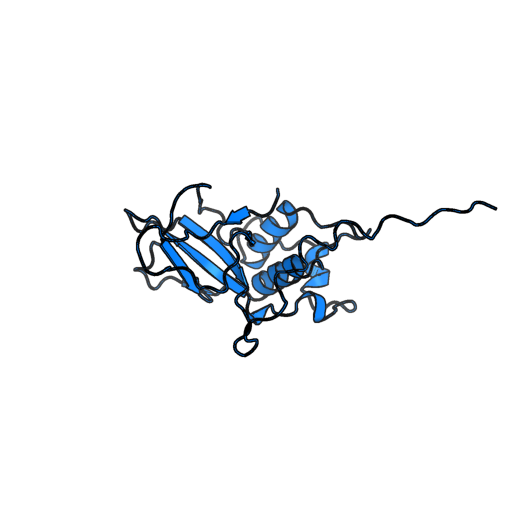1 118 ? 4.996 4.854 -18.228 1.00 66.19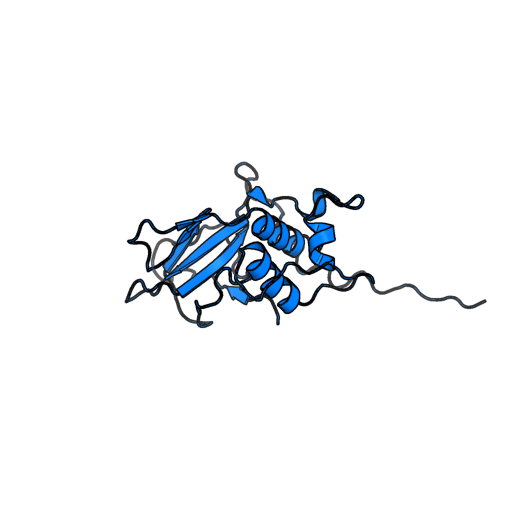 118 PRO A N 1
ATOM 890 C CA . PRO A 1 118 ? 4.976 4.467 -19.635 1.00 66.19 118 PRO A CA 1
ATOM 891 C C . PRO A 1 118 ? 6.413 4.370 -20.182 1.00 66.19 118 PRO A C 1
ATOM 893 O O . PRO A 1 118 ? 6.820 5.169 -21.025 1.00 66.19 118 PRO A O 1
ATOM 896 N N . SER A 1 119 ? 7.217 3.446 -19.656 1.00 66.81 119 SER A N 1
ATOM 897 C CA . SER A 1 119 ? 8.563 3.174 -20.165 1.00 66.81 119 SER A CA 1
ATOM 898 C C . SER A 1 119 ? 8.510 2.167 -21.321 1.00 66.81 119 SER A C 1
ATOM 900 O O . SER A 1 119 ? 7.549 1.421 -21.493 1.00 66.81 119 SER A O 1
ATOM 902 N N . THR A 1 120 ? 9.555 2.144 -22.152 1.00 59.31 120 THR A N 1
ATOM 903 C CA . THR A 1 120 ? 9.667 1.182 -23.271 1.00 59.31 120 THR A CA 1
ATOM 904 C C . THR A 1 120 ? 9.973 -0.249 -22.816 1.00 59.31 120 THR A C 1
ATOM 906 O O . THR A 1 120 ? 9.907 -1.173 -23.623 1.00 59.31 120 THR A O 1
ATOM 909 N N . SER A 1 121 ? 10.289 -0.423 -21.533 1.00 67.81 121 SER A N 1
ATOM 910 C CA . SER A 1 121 ? 10.593 -1.685 -20.858 1.00 67.81 121 SER A CA 1
ATOM 911 C C . SER A 1 121 ? 9.468 -2.152 -19.929 1.00 67.81 121 SER A C 1
ATOM 913 O O . SER A 1 121 ? 9.671 -3.089 -19.169 1.00 67.81 121 SER A O 1
ATOM 915 N N . PHE A 1 122 ? 8.302 -1.503 -19.981 1.00 76.75 122 PHE A N 1
ATOM 916 C CA . PHE A 1 122 ? 7.135 -1.859 -19.183 1.00 76.75 122 PHE A CA 1
ATOM 917 C C . PHE A 1 122 ? 6.603 -3.250 -19.561 1.00 76.75 122 PHE A C 1
ATOM 919 O O . PHE A 1 122 ? 6.136 -3.447 -20.689 1.00 76.75 122 PHE A O 1
ATOM 926 N N . ASP A 1 123 ? 6.629 -4.187 -18.613 1.00 85.75 123 ASP A N 1
ATOM 927 C CA . ASP A 1 123 ? 5.891 -5.444 -18.698 1.00 85.75 123 ASP A CA 1
ATOM 928 C C . ASP A 1 123 ? 4.545 -5.280 -17.963 1.00 85.75 123 ASP A C 1
ATOM 930 O O . ASP A 1 123 ? 4.531 -4.976 -16.767 1.00 85.75 123 ASP A O 1
ATOM 934 N N . PRO A 1 124 ? 3.386 -5.440 -18.630 1.00 86.19 124 PRO A N 1
ATOM 935 C CA . PRO A 1 124 ? 2.092 -5.361 -17.953 1.00 86.19 124 PRO A CA 1
ATOM 936 C C . PRO A 1 124 ? 1.933 -6.378 -16.815 1.00 86.19 124 PRO A C 1
ATOM 938 O O . PRO A 1 124 ? 1.138 -6.121 -15.903 1.00 86.19 124 PRO A O 1
ATOM 941 N N . ASP A 1 125 ? 2.677 -7.485 -16.843 1.00 89.19 125 ASP A N 1
ATOM 942 C CA . ASP A 1 125 ? 2.656 -8.490 -15.783 1.00 89.19 125 ASP A CA 1
ATOM 943 C C . ASP A 1 125 ? 3.289 -7.965 -14.484 1.00 89.19 125 ASP A C 1
ATOM 945 O O . ASP A 1 125 ? 2.855 -8.356 -13.397 1.00 89.19 125 ASP A O 1
ATOM 949 N N . ASP A 1 126 ? 4.213 -6.998 -14.563 1.00 90.56 126 ASP A N 1
ATOM 950 C CA . ASP A 1 126 ? 4.845 -6.393 -13.385 1.00 90.56 126 ASP A CA 1
ATOM 951 C C . ASP A 1 126 ? 3.806 -5.730 -12.480 1.00 90.56 126 ASP A C 1
ATOM 953 O O . ASP A 1 126 ? 3.889 -5.826 -11.261 1.00 90.56 126 ASP A O 1
ATOM 957 N N . ILE A 1 127 ? 2.767 -5.117 -13.048 1.00 92.31 127 ILE A N 1
ATOM 958 C CA . ILE A 1 127 ? 1.692 -4.454 -12.291 1.00 92.31 127 ILE A CA 1
ATOM 959 C C . ILE A 1 127 ? 0.357 -5.205 -12.364 1.00 92.31 127 ILE A C 1
ATOM 961 O O . ILE A 1 127 ? -0.698 -4.613 -12.104 1.00 92.31 127 ILE A O 1
ATOM 965 N N . ALA A 1 128 ? 0.360 -6.488 -12.733 1.00 92.31 128 ALA A N 1
ATOM 966 C CA . ALA A 1 128 ? -0.861 -7.286 -12.793 1.00 92.31 128 ALA A CA 1
ATOM 967 C C . ALA A 1 128 ? -1.643 -7.206 -11.467 1.00 92.31 128 ALA A C 1
ATOM 969 O O . ALA A 1 128 ? -1.066 -7.251 -10.381 1.00 92.31 128 ALA A O 1
ATOM 970 N N . GLY A 1 129 ? -2.969 -7.045 -11.558 1.00 92.44 129 GLY A N 1
ATOM 971 C CA . GLY A 1 129 ? -3.849 -6.916 -10.388 1.00 92.44 129 GLY A CA 1
ATOM 972 C C . GLY A 1 129 ? -3.865 -5.533 -9.723 1.00 92.44 129 GLY A C 1
ATOM 973 O O . GLY A 1 129 ? -4.516 -5.364 -8.695 1.00 92.44 129 GLY A O 1
ATOM 974 N N . TRP A 1 130 ? -3.209 -4.506 -10.285 1.00 94.75 130 TRP A N 1
ATOM 975 C CA . TRP A 1 130 ? -3.188 -3.169 -9.665 1.00 94.75 130 TRP A CA 1
ATOM 976 C C . TRP A 1 130 ? -4.583 -2.576 -9.414 1.00 94.75 130 TRP A C 1
ATOM 978 O O . TRP A 1 130 ? -4.769 -1.844 -8.446 1.00 94.75 130 TRP A O 1
ATOM 988 N N . ASN A 1 131 ? -5.586 -2.904 -10.233 1.00 94.31 131 ASN A N 1
ATOM 989 C CA . ASN A 1 131 ? -6.963 -2.442 -10.026 1.00 94.31 131 ASN A CA 1
ATOM 990 C C . ASN A 1 131 ? -7.588 -2.978 -8.728 1.00 94.31 131 ASN A C 1
ATOM 992 O O . ASN A 1 131 ? -8.434 -2.299 -8.133 1.00 94.31 131 ASN A O 1
ATOM 996 N N . ASP A 1 132 ? -7.127 -4.139 -8.269 1.00 94.81 132 ASP A N 1
ATOM 997 C CA . ASP A 1 132 ? -7.606 -4.833 -7.076 1.00 94.81 132 ASP A CA 1
ATOM 998 C C . ASP A 1 132 ? -6.860 -4.417 -5.802 1.00 94.81 132 ASP A C 1
ATOM 1000 O O . ASP A 1 132 ? -7.207 -4.862 -4.705 1.00 94.81 132 ASP A O 1
ATOM 1004 N N . VAL A 1 133 ? -5.863 -3.534 -5.923 1.00 95.50 133 VAL A N 1
ATOM 1005 C CA . VAL A 1 133 ? -5.269 -2.840 -4.777 1.00 95.50 133 VAL A CA 1
ATOM 1006 C C . VAL A 1 133 ? -6.300 -1.888 -4.175 1.00 95.50 133 VAL A C 1
ATOM 1008 O O . VAL A 1 133 ? -7.016 -1.185 -4.886 1.00 95.50 133 VAL A O 1
ATOM 1011 N N . LYS A 1 134 ? -6.385 -1.876 -2.852 1.00 94.94 134 LYS A N 1
ATOM 1012 C CA . LYS A 1 134 ? -7.327 -1.112 -2.035 1.00 94.94 134 LYS A CA 1
ATOM 1013 C C . LYS A 1 134 ? -6.608 -0.556 -0.808 1.00 94.94 134 LYS A C 1
ATOM 1015 O O . LYS A 1 134 ? -5.445 -0.871 -0.542 1.00 94.94 134 LYS A O 1
ATOM 1020 N N . VAL A 1 135 ? -7.334 0.250 -0.049 1.00 93.69 135 VAL A N 1
ATOM 1021 C CA . VAL A 1 135 ? -6.921 0.785 1.244 1.00 93.69 135 VAL A CA 1
ATOM 1022 C C . VAL A 1 135 ? -7.620 0.014 2.357 1.00 93.69 135 VAL A C 1
ATOM 1024 O O . VAL A 1 135 ? -8.848 -0.048 2.392 1.00 93.69 135 VAL A O 1
ATOM 1027 N N . LEU A 1 136 ? -6.837 -0.550 3.270 1.00 92.50 136 LEU A N 1
ATOM 1028 C CA . LEU A 1 136 ? -7.257 -1.006 4.587 1.00 92.50 136 LEU A CA 1
ATOM 1029 C C . LEU A 1 136 ? -7.179 0.184 5.551 1.00 92.50 136 LEU A C 1
ATOM 1031 O O . LEU A 1 136 ? -6.099 0.543 6.015 1.00 92.50 136 LEU A O 1
ATOM 1035 N N . ASN A 1 137 ? -8.317 0.811 5.824 1.00 90.94 137 ASN A N 1
ATOM 1036 C CA . ASN A 1 137 ? -8.410 1.923 6.767 1.00 90.94 137 ASN A CA 1
ATOM 1037 C C . ASN A 1 137 ? -8.495 1.357 8.189 1.00 90.94 137 ASN A C 1
ATOM 1039 O O . ASN A 1 137 ? -9.362 0.520 8.438 1.00 90.94 137 ASN A O 1
ATOM 1043 N N . LEU A 1 138 ? -7.618 1.785 9.101 1.00 89.50 138 LEU A N 1
ATOM 1044 C CA . LEU A 1 138 ? -7.607 1.332 10.497 1.00 89.50 138 LEU A CA 1
ATOM 1045 C C . LEU A 1 138 ? -8.122 2.418 11.441 1.00 89.50 138 LEU A C 1
ATOM 1047 O O . LEU A 1 138 ? -7.693 3.569 11.347 1.00 89.50 138 LEU A O 1
ATOM 1051 N N . TRP A 1 139 ? -8.950 2.024 12.414 1.00 87.88 139 TRP A N 1
ATOM 1052 C CA . TRP A 1 139 ? -9.444 2.923 13.461 1.00 87.88 139 TRP A CA 1
ATOM 1053 C C . TRP A 1 139 ? -9.394 2.320 14.854 1.00 87.88 139 TRP A C 1
ATOM 1055 O O . TRP A 1 139 ? -9.552 1.107 15.044 1.00 87.88 139 TRP A O 1
ATOM 1065 N N . GLY A 1 140 ? -9.241 3.185 15.848 1.00 87.69 140 GLY A N 1
ATOM 1066 C CA . GLY A 1 140 ? -9.259 2.796 17.248 1.00 87.69 140 GLY A CA 1
ATOM 1067 C C . GLY A 1 140 ? -10.607 2.195 17.654 1.00 87.69 140 GLY A C 1
ATOM 1068 O O . GLY A 1 140 ? -11.682 2.676 17.291 1.00 87.69 140 GLY A O 1
ATOM 1069 N N . ILE A 1 141 ? -10.573 1.105 18.423 1.00 85.12 141 ILE A N 1
ATOM 1070 C CA . ILE A 1 141 ? -11.796 0.398 18.835 1.00 85.12 141 ILE A CA 1
ATOM 1071 C C . ILE A 1 141 ? -12.662 1.266 19.760 1.00 85.12 141 ILE A C 1
ATOM 1073 O O . ILE A 1 141 ? -13.892 1.254 19.639 1.00 85.12 141 ILE A O 1
ATOM 1077 N N . SER A 1 142 ? -12.025 1.996 20.680 1.00 85.69 142 SER A N 1
ATOM 1078 C CA . SER A 1 142 ? -12.684 2.752 21.751 1.00 85.69 142 SER A CA 1
ATOM 1079 C C . SER A 1 142 ? -13.098 4.164 21.354 1.00 85.69 142 SER A C 1
ATOM 1081 O O . SER A 1 142 ? -14.115 4.655 21.834 1.00 85.69 142 SER A O 1
ATOM 1083 N N . ASP A 1 143 ? -12.310 4.822 20.513 1.00 83.69 143 ASP A N 1
ATOM 1084 C CA . ASP A 1 143 ? -12.446 6.241 20.177 1.00 83.69 143 ASP A CA 1
ATOM 1085 C C . ASP A 1 143 ? -12.833 6.475 18.712 1.00 83.69 143 ASP A C 1
ATOM 1087 O O . ASP A 1 143 ? -13.149 7.606 18.349 1.00 83.69 143 ASP A O 1
ATOM 1091 N N . ASN A 1 144 ? -12.838 5.421 17.883 1.00 82.00 144 ASN A N 1
ATOM 1092 C CA . ASN A 1 144 ? -12.921 5.521 16.427 1.00 82.00 144 ASN A CA 1
ATOM 1093 C C . ASN A 1 144 ? -11.901 6.522 15.867 1.00 82.00 144 ASN A C 1
ATOM 1095 O O . ASN A 1 144 ? -12.165 7.137 14.840 1.00 82.00 144 ASN A O 1
ATOM 1099 N N . ALA A 1 145 ? -10.764 6.731 16.536 1.00 85.94 145 ALA A N 1
ATOM 1100 C CA . ALA A 1 145 ? -9.746 7.625 16.015 1.00 85.94 145 ALA A CA 1
ATOM 1101 C C . ALA A 1 145 ? -9.207 7.058 14.701 1.00 85.94 145 ALA A C 1
ATOM 1103 O O . ALA A 1 145 ? -9.040 5.849 14.556 1.00 85.94 145 ALA A O 1
ATOM 1104 N N . ASP A 1 146 ? -8.956 7.945 13.745 1.00 88.38 146 ASP A N 1
ATOM 1105 C CA . ASP A 1 146 ? -8.187 7.614 12.554 1.00 88.38 146 ASP A CA 1
ATOM 1106 C C . ASP A 1 146 ? -6.760 7.242 12.952 1.00 88.38 146 ASP A C 1
ATOM 1108 O O . ASP A 1 146 ? -6.126 7.972 13.719 1.00 88.38 146 ASP A O 1
ATOM 1112 N N . ASN A 1 147 ? -6.293 6.077 12.503 1.00 90.88 147 ASN A N 1
ATOM 1113 C CA . ASN A 1 147 ? -5.022 5.526 12.947 1.00 90.88 147 ASN A CA 1
ATOM 1114 C C . ASN A 1 147 ? -4.000 5.380 11.843 1.00 90.88 147 ASN A C 1
ATOM 1116 O O . ASN A 1 147 ? -2.902 5.879 12.029 1.00 90.88 147 ASN A O 1
ATOM 1120 N N . GLN A 1 148 ? -4.281 4.627 10.781 1.00 92.38 148 GLN A N 1
ATOM 1121 C CA . GLN A 1 148 ? -3.383 4.491 9.632 1.00 92.38 148 GLN A CA 1
ATOM 1122 C C . GLN A 1 148 ? -4.088 3.742 8.505 1.00 92.38 148 GLN A C 1
ATOM 1124 O O . GLN A 1 148 ? -4.567 2.624 8.697 1.00 92.38 148 GLN A O 1
ATOM 1129 N N . SER A 1 149 ? -4.055 4.314 7.313 1.00 93.38 149 SER A N 1
ATOM 1130 C CA . SER A 1 149 ? -4.444 3.642 6.082 1.00 93.38 149 SER A CA 1
ATOM 1131 C C . SER A 1 149 ? -3.292 2.810 5.520 1.00 93.38 149 SER A C 1
ATOM 1133 O O . SER A 1 149 ? -2.160 3.280 5.395 1.00 93.38 149 SER A O 1
ATOM 1135 N N . GLN A 1 150 ? -3.562 1.558 5.165 1.00 93.88 150 GLN A N 1
ATOM 1136 C CA . GLN A 1 150 ? -2.561 0.602 4.687 1.00 93.88 150 GLN A CA 1
ATOM 1137 C C . GLN A 1 150 ? -2.965 0.002 3.343 1.00 93.88 150 GLN A C 1
ATOM 1139 O O . GLN A 1 150 ? -4.145 -0.144 3.049 1.00 93.88 150 GLN A O 1
ATOM 1144 N N . LEU A 1 151 ? -1.998 -0.362 2.507 1.00 95.56 151 LEU A N 1
ATOM 1145 C CA . LEU A 1 151 ? -2.287 -0.986 1.212 1.00 95.56 151 LEU A CA 1
ATOM 1146 C C . LEU A 1 151 ? -2.630 -2.471 1.373 1.00 95.56 151 LEU A C 1
ATOM 1148 O O . LEU A 1 151 ? -1.982 -3.196 2.128 1.00 95.56 151 LEU A O 1
ATOM 1152 N N . VAL A 1 152 ? -3.635 -2.939 0.641 1.00 93.94 152 VAL A N 1
ATOM 1153 C CA . VAL A 1 152 ? -4.010 -4.357 0.580 1.00 93.94 152 VAL A CA 1
ATOM 1154 C C . VAL A 1 152 ? -4.463 -4.703 -0.833 1.00 93.94 152 VAL A C 1
ATOM 1156 O O . VAL A 1 152 ? -5.010 -3.855 -1.528 1.00 93.94 152 VAL A O 1
ATOM 1159 N N . MET A 1 153 ? -4.241 -5.936 -1.282 1.00 93.44 153 MET A N 1
ATOM 1160 C CA . MET A 1 153 ? -4.783 -6.428 -2.549 1.00 93.44 153 MET A CA 1
ATOM 1161 C C . MET A 1 153 ? -5.959 -7.358 -2.269 1.00 93.44 153 MET A C 1
ATOM 1163 O O . MET A 1 153 ? -5.848 -8.301 -1.485 1.00 93.44 153 MET A O 1
ATOM 1167 N N . THR A 1 154 ? -7.093 -7.066 -2.896 1.00 90.19 154 THR A N 1
ATOM 1168 C CA . THR A 1 154 ? -8.288 -7.911 -2.840 1.00 90.19 154 THR A CA 1
ATOM 1169 C C . THR A 1 154 ? -8.245 -8.965 -3.951 1.00 90.19 154 THR A C 1
ATOM 1171 O O . THR A 1 154 ? -7.658 -8.714 -5.002 1.00 90.19 154 THR A O 1
ATOM 1174 N N . PRO A 1 155 ? -8.829 -10.159 -3.765 1.00 83.19 155 PRO A N 1
ATOM 1175 C CA . PRO A 1 155 ? -8.959 -11.123 -4.850 1.00 83.19 155 PRO A CA 1
ATOM 1176 C C . PRO A 1 155 ? -9.847 -10.568 -5.966 1.00 83.19 155 PRO A C 1
ATOM 1178 O O . PRO A 1 155 ? -10.886 -9.965 -5.689 1.00 83.19 155 PRO A O 1
ATOM 1181 N N . VAL A 1 156 ? -9.480 -10.839 -7.220 1.00 74.62 156 VAL A N 1
ATOM 1182 C CA . VAL A 1 156 ? -10.280 -10.445 -8.387 1.00 74.62 156 VAL A CA 1
ATOM 1183 C C . VAL A 1 156 ? -11.677 -11.079 -8.289 1.00 74.62 156 VAL A C 1
ATOM 1185 O O . VAL A 1 156 ? -11.773 -12.308 -8.152 1.00 74.62 156 VAL A O 1
ATOM 1188 N N . PRO A 1 157 ? -12.776 -10.308 -8.394 1.00 55.06 157 PRO A N 1
ATOM 1189 C CA . PRO A 1 157 ? -14.126 -10.862 -8.433 1.00 55.06 157 PRO A CA 1
ATOM 1190 C C . PRO A 1 157 ? -14.273 -11.835 -9.615 1.00 55.06 157 PRO A C 1
ATOM 1192 O O . PRO A 1 157 ? -14.288 -11.427 -10.772 1.00 55.06 157 PRO A O 1
ATOM 1195 N N . GLY A 1 158 ? -14.345 -13.139 -9.329 1.00 49.66 158 GLY A N 1
ATOM 1196 C CA . GLY A 1 158 ? -14.424 -14.206 -10.340 1.00 49.66 158 GLY A CA 1
ATOM 1197 C C . GLY A 1 158 ? -13.280 -15.222 -10.284 1.00 49.66 158 GLY A C 1
ATOM 1198 O O . GLY A 1 158 ? -13.448 -16.344 -10.758 1.00 49.66 158 GLY A O 1
ATOM 1199 N N . ALA A 1 159 ? -12.169 -14.896 -9.622 1.00 50.31 159 ALA A N 1
ATOM 1200 C CA . ALA A 1 159 ? -11.165 -15.874 -9.221 1.00 50.31 159 ALA A CA 1
ATOM 1201 C C . ALA A 1 159 ? -11.577 -16.471 -7.870 1.00 50.31 159 ALA A C 1
ATOM 1203 O O . ALA A 1 159 ? -11.044 -16.134 -6.813 1.00 50.31 159 ALA A O 1
ATOM 1204 N N . GLY A 1 160 ? -12.590 -17.340 -7.900 1.00 47.62 160 GLY A N 1
ATOM 1205 C CA . GLY A 1 160 ? -12.861 -18.225 -6.776 1.00 47.62 160 GLY A CA 1
ATOM 1206 C C . GLY A 1 160 ? -11.582 -18.991 -6.453 1.00 47.62 160 GLY A C 1
ATOM 1207 O O . GLY A 1 160 ? -11.099 -19.732 -7.302 1.00 47.62 160 GLY A O 1
ATOM 1208 N N . ILE A 1 161 ? -11.031 -18.715 -5.267 1.00 52.19 161 ILE A N 1
ATOM 1209 C CA . ILE A 1 161 ? -10.107 -19.527 -4.464 1.00 52.19 161 ILE A CA 1
ATOM 1210 C C . ILE A 1 161 ? -9.445 -20.634 -5.281 1.00 52.19 161 ILE A C 1
ATOM 1212 O O . ILE A 1 161 ? -10.089 -21.652 -5.493 1.00 52.19 161 ILE A O 1
ATOM 1216 N N . LEU A 1 162 ? -8.189 -20.434 -5.702 1.00 48.81 162 LEU A N 1
ATOM 1217 C CA . LEU A 1 162 ? -7.160 -21.466 -5.922 1.00 48.81 162 LEU A CA 1
ATOM 1218 C C . LEU A 1 162 ? -5.898 -20.801 -6.528 1.00 48.81 162 LEU A C 1
ATOM 1220 O O . LEU A 1 162 ? -5.775 -20.698 -7.743 1.00 48.81 162 LEU A O 1
ATOM 1224 N N . GLY A 1 163 ? -4.939 -20.362 -5.694 1.00 46.00 163 GLY A N 1
ATOM 1225 C CA . GLY A 1 163 ? -3.523 -20.337 -6.120 1.00 46.00 163 GLY A CA 1
ATOM 1226 C C . GLY A 1 163 ? -2.629 -19.109 -5.870 1.00 46.00 163 GLY A C 1
ATOM 1227 O O . GLY A 1 163 ? -1.428 -19.250 -6.064 1.00 46.00 163 GLY A O 1
ATOM 1228 N N . ALA A 1 164 ? -3.111 -17.939 -5.429 1.00 45.62 164 ALA A N 1
ATOM 1229 C CA . ALA A 1 164 ? -2.282 -16.714 -5.503 1.00 45.62 164 ALA A CA 1
ATOM 1230 C C . ALA A 1 164 ? -1.487 -16.306 -4.238 1.00 45.62 164 ALA A C 1
ATOM 1232 O O . ALA A 1 164 ? -0.656 -15.412 -4.320 1.00 45.62 164 ALA A O 1
ATOM 1233 N N . ILE A 1 165 ? -1.662 -16.956 -3.078 1.00 51.81 165 ILE A N 1
ATOM 1234 C CA . ILE A 1 165 ? -0.935 -16.587 -1.831 1.00 51.81 165 ILE A CA 1
ATOM 1235 C C . ILE A 1 165 ? 0.265 -17.529 -1.554 1.00 51.81 165 ILE A C 1
ATOM 1237 O O . ILE A 1 165 ? 0.968 -17.417 -0.555 1.00 51.81 165 ILE A O 1
ATOM 1241 N N . GLY A 1 166 ? 0.562 -18.464 -2.464 1.00 44.41 166 GLY A N 1
ATOM 1242 C CA . GLY A 1 166 ? 1.610 -19.476 -2.268 1.00 44.41 166 GLY A CA 1
ATOM 1243 C C . GLY A 1 166 ? 3.031 -19.103 -2.715 1.00 44.41 166 GLY A C 1
ATOM 1244 O O . GLY A 1 166 ? 3.956 -19.858 -2.422 1.00 44.41 166 GLY A O 1
ATOM 1245 N N . LEU A 1 167 ? 3.248 -17.991 -3.428 1.00 48.34 167 LEU A N 1
ATOM 1246 C CA . LEU A 1 167 ? 4.533 -17.743 -4.113 1.00 48.34 167 LEU A CA 1
ATOM 1247 C C . LEU A 1 167 ? 5.469 -16.726 -3.441 1.00 48.34 167 LEU A C 1
ATOM 1249 O O . LEU A 1 167 ? 6.639 -16.664 -3.812 1.00 48.34 167 LEU A O 1
ATOM 1253 N N . GLY A 1 168 ? 5.033 -16.021 -2.392 1.00 44.22 168 GLY A N 1
ATOM 1254 C CA . GLY A 1 168 ? 5.875 -15.028 -1.707 1.00 44.22 168 GLY A CA 1
ATOM 1255 C C . GLY A 1 168 ? 7.053 -15.600 -0.900 1.00 44.22 168 GLY A C 1
ATOM 1256 O O . GLY A 1 168 ? 7.994 -14.876 -0.600 1.00 44.22 168 GLY A O 1
ATOM 1257 N N . LEU A 1 169 ? 7.048 -16.895 -0.555 1.00 45.81 169 LEU A N 1
ATOM 1258 C CA . LEU A 1 169 ? 8.109 -17.500 0.274 1.00 45.81 169 LEU A CA 1
ATOM 1259 C C . LEU A 1 169 ? 8.924 -18.600 -0.427 1.00 45.81 169 LEU A C 1
ATOM 1261 O O . LEU A 1 169 ? 9.980 -18.988 0.074 1.00 45.81 169 LEU A O 1
ATOM 1265 N N . ALA A 1 170 ? 8.488 -19.099 -1.589 1.00 44.59 170 ALA A N 1
ATOM 1266 C CA . ALA A 1 170 ? 9.162 -20.208 -2.278 1.00 44.59 170 ALA A CA 1
ATOM 1267 C C . ALA A 1 170 ? 10.210 -19.760 -3.319 1.00 44.59 170 ALA A C 1
ATOM 1269 O O . ALA A 1 170 ? 11.106 -20.537 -3.657 1.00 44.59 170 ALA A O 1
ATOM 1270 N N . SER A 1 171 ? 10.169 -18.508 -3.783 1.00 43.53 171 SER A N 1
ATOM 1271 C CA . SER A 1 171 ? 11.128 -17.988 -4.775 1.00 43.53 171 SER A CA 1
ATOM 1272 C C . SER A 1 171 ? 12.499 -17.632 -4.182 1.00 43.53 171 SER A C 1
ATOM 1274 O O . SER A 1 171 ? 13.480 -17.494 -4.912 1.00 43.53 171 SER A O 1
ATOM 1276 N N . TRP A 1 172 ? 12.621 -17.574 -2.852 1.00 49.62 172 TRP A N 1
ATOM 1277 C CA . TRP A 1 172 ? 13.827 -17.092 -2.169 1.00 49.62 172 TRP A CA 1
ATOM 1278 C C . TRP A 1 172 ? 15.039 -18.044 -2.239 1.00 49.62 172 TRP A C 1
ATOM 1280 O O . TRP A 1 172 ? 16.153 -17.658 -1.885 1.00 49.62 172 TRP A O 1
ATOM 1290 N N . ARG A 1 173 ? 14.885 -19.293 -2.713 1.00 48.12 173 ARG A N 1
ATOM 1291 C CA . ARG A 1 173 ? 15.960 -20.305 -2.602 1.00 48.12 173 ARG A CA 1
ATOM 1292 C C . ARG A 1 173 ? 16.488 -20.923 -3.896 1.00 48.12 173 ARG A C 1
ATOM 1294 O O . ARG A 1 173 ? 17.372 -21.771 -3.813 1.00 48.12 173 ARG A O 1
ATOM 1301 N N . LEU A 1 174 ? 16.037 -20.502 -5.080 1.00 49.84 174 LEU A N 1
ATOM 1302 C CA . LEU A 1 174 ? 16.449 -21.163 -6.334 1.00 49.84 174 LEU A CA 1
ATOM 1303 C C . LEU A 1 174 ? 17.371 -20.362 -7.267 1.00 49.84 174 LEU A C 1
ATOM 1305 O O . LEU A 1 174 ? 17.860 -20.930 -8.239 1.00 49.84 174 LEU A O 1
ATOM 1309 N N . ARG A 1 175 ? 17.735 -19.108 -6.965 1.00 57.38 175 ARG A N 1
ATOM 1310 C CA . ARG A 1 175 ? 18.666 -18.319 -7.807 1.00 57.38 175 ARG A CA 1
ATOM 1311 C C . ARG A 1 175 ? 20.064 -18.121 -7.215 1.00 57.38 175 ARG A C 1
ATOM 1313 O O . ARG A 1 175 ? 20.612 -17.028 -7.238 1.00 57.38 175 ARG A O 1
ATOM 1320 N N . ARG A 1 176 ? 20.712 -19.192 -6.745 1.00 55.22 176 ARG A N 1
ATOM 1321 C CA . ARG A 1 176 ? 22.179 -19.185 -6.570 1.00 55.22 176 ARG A CA 1
ATOM 1322 C C . ARG A 1 176 ? 22.806 -20.452 -7.127 1.00 55.22 176 ARG A C 1
ATOM 1324 O O . ARG A 1 176 ? 22.953 -21.430 -6.402 1.00 55.22 176 ARG A O 1
ATOM 1331 N N . ARG A 1 177 ? 23.187 -20.403 -8.407 1.00 47.00 177 ARG A N 1
ATOM 1332 C CA . ARG A 1 177 ? 24.336 -21.115 -9.000 1.00 47.00 177 ARG A CA 1
ATOM 1333 C C . ARG A 1 177 ? 24.535 -20.641 -10.445 1.00 47.00 177 ARG A C 1
ATOM 1335 O O . ARG A 1 177 ? 23.931 -21.170 -11.370 1.00 47.00 177 ARG A O 1
ATOM 1342 N N . LYS A 1 178 ? 25.432 -19.676 -10.638 1.00 44.25 178 LYS A N 1
ATOM 1343 C CA . LYS A 1 178 ? 26.313 -19.684 -11.809 1.00 44.25 178 LYS A CA 1
ATOM 1344 C C . LYS A 1 178 ? 27.697 -20.034 -11.277 1.00 44.25 178 LYS A C 1
ATOM 1346 O O . LYS A 1 178 ? 28.259 -19.295 -10.478 1.00 44.25 178 LYS A O 1
ATOM 1351 N N . VAL A 1 179 ? 28.158 -21.230 -11.623 1.00 49.56 179 VAL A N 1
ATOM 1352 C CA . VAL A 1 179 ? 29.539 -21.662 -11.409 1.00 49.56 179 VAL A CA 1
ATOM 1353 C C . VAL A 1 179 ? 30.340 -21.034 -12.541 1.00 49.56 179 VAL A C 1
ATOM 1355 O O . VAL A 1 179 ? 30.066 -21.317 -13.706 1.00 49.56 179 VAL A O 1
ATOM 1358 N N . THR A 1 180 ? 31.280 -20.158 -12.206 1.00 51.41 180 THR A N 1
ATOM 1359 C CA . THR A 1 180 ? 32.292 -19.682 -13.149 1.00 51.41 180 THR A CA 1
ATOM 1360 C C . THR A 1 180 ? 33.252 -20.836 -13.414 1.00 51.41 180 THR A C 1
ATOM 1362 O O . THR A 1 180 ? 33.871 -21.349 -12.485 1.00 51.41 180 THR A O 1
ATOM 1365 N N . VAL A 1 181 ? 33.341 -21.271 -14.668 1.00 54.06 181 VAL A N 1
ATOM 1366 C CA . VAL A 1 181 ? 34.433 -22.122 -15.144 1.00 54.06 181 VAL A CA 1
ATOM 1367 C C . VAL A 1 181 ? 35.420 -21.170 -15.804 1.00 54.06 181 VAL A C 1
ATOM 1369 O O . VAL A 1 181 ? 35.111 -20.599 -16.847 1.00 54.06 181 VAL A O 1
ATOM 1372 N N . GLU A 1 182 ? 36.556 -20.941 -15.150 1.00 52.22 182 GLU A N 1
ATOM 1373 C CA . GLU A 1 182 ? 37.709 -20.294 -15.775 1.00 52.22 182 GLU A CA 1
ATOM 1374 C C . GLU A 1 182 ? 38.381 -21.288 -16.730 1.00 52.22 182 GLU A C 1
ATOM 1376 O O . GLU A 1 182 ? 38.511 -22.476 -16.417 1.00 52.22 182 GLU A O 1
ATOM 1381 N N . SER A 1 183 ? 38.783 -20.786 -17.895 1.00 64.88 183 SER A N 1
ATOM 1382 C CA . SER A 1 183 ? 39.613 -21.467 -18.892 1.00 64.88 183 SER A CA 1
ATOM 1383 C C . SER A 1 183 ? 40.891 -20.680 -19.106 1.00 64.88 183 SER A C 1
ATOM 1385 O O . SER A 1 183 ? 40.740 -19.448 -19.284 1.00 64.88 183 SER A O 1
#

Foldseek 3Di:
DFFDWDAQDPDPDDPGPDDPPDDRIDGKEFLDDVFADDPPDDWDKDWAQWADAFQPPDPDTHGQALLLLQLVLLVLLLVQADPVGHHDPVVLSNLCSNQRSPPPPGHNDPSSCCASDPHPPHDVSSRPQSVQKTWIFTADPPPSGGHTIIIDGDDDVPPPDDDRPPPPPPVPPDPDDDDDDDD

Sequence (183 aa):
MAPYIVTPDTVESGPSDIPDWMPAQFSTFCVEITQHFNPGTKYKATINDDIRYLGGTNTDTEALKESVKKIYAAYLNGALVDGVGDDIDGNIVQRSVWGAQGYSGYSITAEIGDIIGPSTSFDPDDIAGWNDVKVLNLWGISDNADNQSQLVMTPVPGAGILGAIGLGLASWRLRRRKVTVES

pLDDT: mean 78.92, std 16.92, range [43.53, 96.88]

Secondary structure (DSSP, 8-state):
-PPEEE-----SSS--SS-TTS-SSEEE-BS-SS----TT--EEEEEESEEE-GGGSS--EEEPPHHHHHHHHHHHTT--B-TTSPBPPHHHHHHHHHHHHT-TT----HHHHHHHSS-TT--TTTTTTGGGEEEEEEEETTT--EEEEEEEEPPPTT--SSSSSSSTTTGGGS---------

Radius of gyration: 17.99 Å; chains: 1; bounding box: 58×39×45 Å